Protein AF-A0AA92U5V9-F1 (afdb_monomer)

Organism: NCBI:txid165179

InterPro domains:
  IPR008929 Chondroitin AC/alginate lyase [G3DSA:1.50.10.100] (11-98)

pLDDT: mean 71.08, std 15.24, range [38.16, 90.5]

Radius of gyration: 14.24 Å; Cα contacts (8 Å, |Δi|>4): 72; chains: 1; bounding box: 29×34×34 Å

Structure (mmCIF, N/CA/C/O backbone):
data_AF-A0AA92U5V9-F1
#
_entry.id   AF-A0AA92U5V9-F1
#
loop_
_atom_site.group_PDB
_atom_site.id
_atom_site.type_symbol
_atom_site.label_atom_id
_atom_site.label_alt_id
_atom_site.label_comp_id
_atom_site.label_asym_id
_atom_site.label_entity_id
_atom_site.label_seq_id
_atom_site.pdbx_PDB_ins_code
_atom_site.Cartn_x
_atom_site.Cartn_y
_atom_site.Cartn_z
_atom_site.occupancy
_atom_site.B_iso_or_equiv
_atom_site.auth_seq_id
_atom_site.auth_comp_id
_atom_site.auth_asym_id
_atom_site.auth_atom_id
_atom_site.pdbx_PDB_model_num
ATOM 1 N N . PRO A 1 1 ? 13.684 -2.565 12.942 1.00 41.59 1 PRO A N 1
ATOM 2 C CA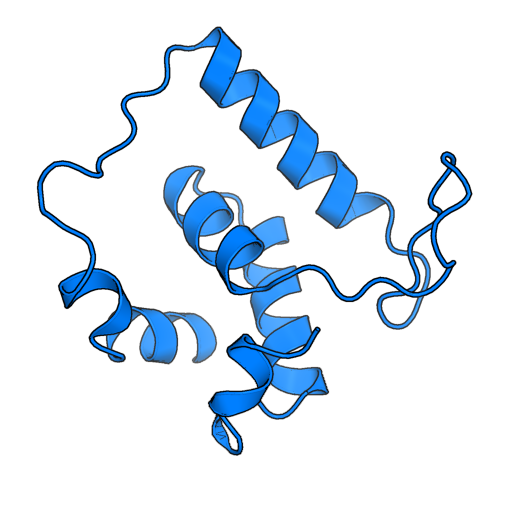 . PRO A 1 1 ? 12.648 -2.715 11.887 1.00 41.59 1 PRO A CA 1
ATOM 3 C C . PRO A 1 1 ? 11.250 -2.919 12.501 1.00 41.59 1 PRO A C 1
ATOM 5 O O . PRO A 1 1 ? 11.141 -3.656 13.479 1.00 41.59 1 PRO A O 1
ATOM 8 N N . PRO A 1 2 ? 10.191 -2.263 11.995 1.00 42.81 2 PRO A N 1
ATOM 9 C CA . PRO A 1 2 ? 8.864 -2.359 12.598 1.00 42.81 2 PRO A CA 1
ATOM 10 C C . PRO A 1 2 ? 8.276 -3.768 12.413 1.00 42.81 2 PRO A C 1
ATOM 12 O O . PRO A 1 2 ? 8.397 -4.374 11.349 1.00 42.81 2 PRO A O 1
ATOM 15 N N . PHE A 1 3 ? 7.615 -4.277 13.456 1.00 40.12 3 PHE A N 1
ATOM 16 C CA . PHE A 1 3 ? 7.045 -5.631 13.555 1.00 40.12 3 PHE 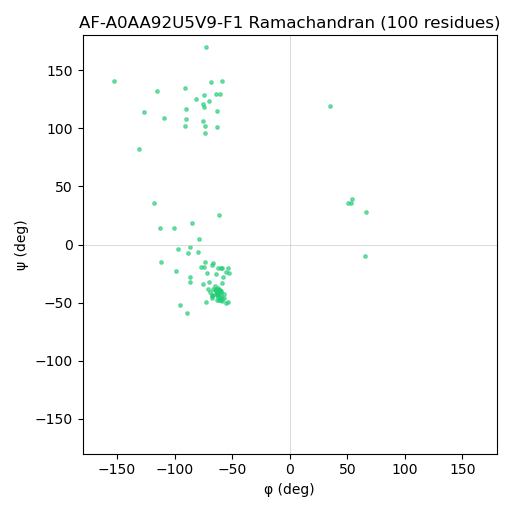A CA 1
ATOM 17 C C . PHE A 1 3 ? 6.097 -6.033 12.399 1.00 40.12 3 PHE A C 1
ATOM 19 O O . PHE A 1 3 ? 5.933 -7.221 12.132 1.00 40.12 3 PHE A O 1
ATOM 26 N N . CYS A 1 4 ? 5.544 -5.071 11.648 1.00 38.16 4 CYS A N 1
ATOM 27 C CA . CYS A 1 4 ? 4.751 -5.312 10.433 1.00 38.16 4 CYS A CA 1
ATOM 28 C C . CYS A 1 4 ? 5.531 -6.073 9.342 1.00 38.16 4 CYS A C 1
ATOM 30 O O . CYS A 1 4 ? 4.956 -6.895 8.631 1.00 38.16 4 CYS A O 1
ATOM 32 N N . VAL A 1 5 ? 6.849 -5.848 9.247 1.00 45.38 5 VAL A N 1
ATOM 33 C CA . VAL A 1 5 ? 7.727 -6.569 8.311 1.00 45.38 5 VAL A CA 1
ATOM 34 C C . VAL A 1 5 ? 7.793 -8.055 8.670 1.00 45.38 5 VAL A C 1
ATOM 36 O O . VAL A 1 5 ? 7.830 -8.898 7.782 1.00 45.38 5 VAL A O 1
ATOM 39 N N . TYR A 1 6 ? 7.762 -8.395 9.962 1.00 42.78 6 TYR A N 1
ATOM 40 C CA . TYR A 1 6 ? 7.874 -9.780 10.419 1.00 42.78 6 TYR A CA 1
ATOM 41 C C . TYR A 1 6 ? 6.591 -10.581 10.207 1.00 42.78 6 TYR A C 1
ATOM 43 O O . TYR A 1 6 ? 6.679 -11.758 9.878 1.00 42.78 6 TYR A O 1
ATOM 51 N N . PHE A 1 7 ? 5.409 -9.967 10.317 1.00 45.41 7 PHE A N 1
ATOM 52 C CA . PHE A 1 7 ? 4.154 -10.684 10.075 1.00 45.41 7 PHE A CA 1
ATOM 53 C C . PHE A 1 7 ? 3.966 -11.047 8.602 1.00 45.41 7 PHE A C 1
ATOM 55 O O . PHE A 1 7 ? 3.574 -12.166 8.313 1.00 45.41 7 PHE A O 1
ATOM 62 N N . LEU A 1 8 ? 4.300 -10.165 7.656 1.00 47.75 8 LEU A N 1
ATOM 63 C CA . LEU A 1 8 ? 4.168 -10.479 6.224 1.00 47.75 8 LEU A CA 1
ATOM 64 C C . LEU A 1 8 ? 5.294 -11.382 5.700 1.00 47.75 8 LEU A C 1
ATOM 66 O O . LEU A 1 8 ? 5.130 -12.034 4.674 1.00 47.75 8 LEU A O 1
ATOM 70 N N . ARG A 1 9 ? 6.422 -11.452 6.418 1.00 43.78 9 ARG A N 1
ATOM 71 C CA . ARG A 1 9 ? 7.515 -12.397 6.143 1.00 43.78 9 ARG A CA 1
ATOM 72 C C . ARG A 1 9 ? 7.319 -13.758 6.829 1.00 43.78 9 ARG A C 1
ATOM 74 O O . ARG A 1 9 ? 7.843 -14.745 6.330 1.00 43.78 9 ARG A O 1
ATOM 81 N N . GLY A 1 10 ? 6.616 -13.799 7.965 1.00 44.25 10 GLY A N 1
ATOM 82 C CA . GLY A 1 10 ? 6.354 -15.002 8.770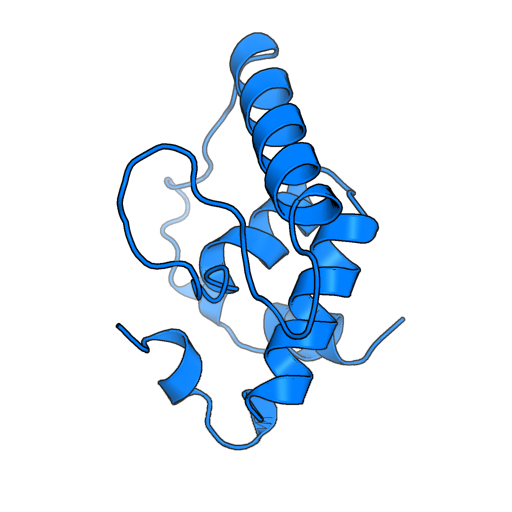 1.00 44.25 10 GLY A CA 1
ATOM 83 C C . GLY A 1 10 ? 4.983 -15.641 8.529 1.00 44.25 10 GLY A C 1
ATOM 84 O O . GLY A 1 10 ? 4.815 -16.836 8.749 1.00 44.25 10 GLY A O 1
ATOM 85 N N . SER A 1 11 ? 4.010 -14.879 8.029 1.00 46.47 11 SER A N 1
ATOM 86 C CA . SER A 1 11 ? 2.791 -15.435 7.450 1.00 46.47 11 SER A CA 1
ATOM 87 C C . SER A 1 11 ? 3.178 -16.008 6.098 1.00 46.47 11 SER A C 1
ATOM 89 O O . SER A 1 11 ? 3.601 -15.267 5.214 1.00 46.47 11 SER A O 1
ATOM 91 N N . ASN A 1 12 ? 3.011 -17.313 5.914 1.00 45.38 12 ASN A N 1
ATOM 92 C CA . ASN A 1 12 ? 3.236 -18.048 4.663 1.00 45.38 12 ASN A CA 1
ATOM 93 C C . ASN A 1 12 ? 2.333 -17.585 3.492 1.00 45.38 12 ASN A C 1
ATOM 95 O O . ASN A 1 12 ? 2.063 -18.339 2.566 1.00 45.38 12 ASN A O 1
ATOM 99 N N . PHE A 1 13 ? 1.849 -16.344 3.494 1.00 45.44 13 PHE A N 1
ATOM 100 C CA . PHE A 1 13 ? 0.970 -15.778 2.481 1.00 45.44 13 PHE A CA 1
ATOM 101 C C . PHE A 1 13 ? 1.634 -15.757 1.099 1.00 45.44 13 PHE A C 1
ATOM 103 O O . PHE A 1 13 ? 1.007 -16.110 0.106 1.00 45.44 13 PHE A O 1
ATOM 110 N N . MET A 1 14 ? 2.937 -15.451 1.033 1.00 45.09 14 MET A N 1
ATOM 111 C CA . MET A 1 14 ? 3.703 -15.566 -0.215 1.00 45.09 14 MET A CA 1
ATOM 112 C C . MET A 1 14 ? 4.013 -17.016 -0.620 1.00 45.09 14 MET A C 1
ATOM 114 O O . MET A 1 14 ? 4.379 -17.249 -1.767 1.00 45.09 14 MET A O 1
ATOM 118 N N . GLN A 1 15 ? 3.861 -18.000 0.275 1.00 50.12 15 GLN A N 1
ATOM 119 C CA . GLN A 1 15 ? 4.128 -19.411 -0.037 1.00 50.12 15 GLN A CA 1
ATOM 120 C C . GLN A 1 15 ? 3.059 -20.014 -0.962 1.00 50.12 15 GLN A C 1
ATOM 122 O O . GLN A 1 15 ? 3.343 -20.968 -1.683 1.00 50.12 15 GLN A O 1
ATOM 127 N N . PHE A 1 16 ? 1.848 -19.446 -0.968 1.00 50.72 16 PHE A N 1
ATOM 128 C CA . PHE A 1 16 ? 0.752 -19.861 -1.848 1.00 50.72 16 PHE A CA 1
ATOM 129 C C . PHE A 1 16 ? 0.753 -19.146 -3.204 1.00 50.72 16 PHE A C 1
ATOM 131 O O . PHE A 1 16 ? -0.023 -19.514 -4.086 1.00 50.72 16 PHE A O 1
ATOM 138 N N . ALA A 1 17 ? 1.615 -18.142 -3.400 1.00 49.69 17 ALA A N 1
ATOM 139 C CA . ALA A 1 17 ? 1.796 -17.547 -4.714 1.00 49.69 17 ALA A CA 1
ATOM 140 C C . ALA A 1 17 ? 2.514 -18.571 -5.616 1.00 49.69 17 ALA A C 1
ATOM 142 O O . ALA A 1 17 ? 3.598 -19.043 -5.257 1.00 49.69 17 ALA A O 1
ATOM 143 N N . PRO A 1 18 ? 1.945 -18.951 -6.775 1.00 51.72 18 PRO A N 1
ATOM 144 C CA . PRO A 1 18 ? 2.612 -19.892 -7.665 1.00 51.72 18 PRO A CA 1
ATOM 145 C C . PRO A 1 18 ? 3.975 -19.322 -8.075 1.00 51.72 18 PRO A C 1
ATOM 147 O O . PRO A 1 18 ? 4.088 -18.129 -8.355 1.00 51.72 18 PRO A O 1
ATOM 150 N N . LYS A 1 19 ? 5.015 -20.167 -8.152 1.00 53.34 19 LYS A N 1
ATOM 151 C CA . LYS A 1 19 ? 6.376 -19.751 -8.561 1.00 53.34 19 LYS A CA 1
ATOM 152 C C . LYS A 1 19 ? 6.400 -18.986 -9.897 1.00 53.34 19 LYS A C 1
ATOM 154 O O . LYS A 1 19 ? 7.315 -18.204 -10.121 1.00 53.34 19 LYS A O 1
ATOM 159 N N . GLN A 1 20 ? 5.402 -19.189 -10.763 1.00 49.56 20 GLN A N 1
ATOM 160 C CA . GLN A 1 20 ? 5.228 -18.464 -12.027 1.00 49.56 20 GLN A CA 1
ATOM 161 C C . GLN A 1 20 ? 4.602 -17.057 -11.911 1.00 49.56 20 GLN A C 1
ATOM 163 O O . GLN A 1 20 ? 4.577 -16.345 -12.908 1.00 49.56 20 GLN A O 1
ATOM 168 N N . ALA A 1 21 ? 4.126 -16.607 -10.744 1.00 53.19 21 ALA A N 1
ATOM 169 C CA . ALA A 1 21 ? 3.532 -15.271 -10.572 1.00 53.19 21 ALA A CA 1
ATOM 170 C C . ALA A 1 21 ? 4.564 -14.159 -10.295 1.00 53.19 21 ALA A C 1
ATOM 172 O O . ALA A 1 21 ? 4.212 -13.082 -9.809 1.00 53.19 21 ALA A O 1
ATOM 173 N N . VAL A 1 22 ? 5.845 -14.391 -10.598 1.00 55.91 22 VAL A N 1
ATOM 174 C CA . VAL A 1 22 ? 6.855 -13.329 -10.560 1.00 55.91 22 VAL A CA 1
ATOM 175 C C . VAL A 1 22 ? 6.624 -12.424 -11.768 1.00 55.91 22 VAL A C 1
ATOM 177 O O . VAL A 1 22 ? 7.058 -12.716 -12.878 1.00 55.91 22 VAL A O 1
ATOM 180 N N . LEU A 1 23 ? 5.903 -11.323 -11.557 1.00 60.78 23 LEU A N 1
ATOM 181 C CA . LEU A 1 23 ? 5.734 -10.271 -12.555 1.00 60.78 23 LEU A CA 1
ATOM 182 C C . LEU A 1 23 ? 7.099 -9.644 -12.874 1.00 60.78 23 LEU A C 1
ATOM 184 O O . LEU A 1 23 ? 7.608 -8.810 -12.125 1.00 60.78 23 LEU A O 1
ATOM 188 N N . THR A 1 24 ? 7.699 -10.024 -14.000 1.00 72.12 24 THR A N 1
ATOM 189 C CA . THR A 1 24 ? 8.826 -9.290 -14.585 1.00 72.12 24 THR A CA 1
ATOM 190 C C . THR A 1 24 ? 8.312 -8.019 -15.244 1.00 72.12 24 THR A C 1
ATOM 192 O O . THR A 1 24 ? 7.686 -8.064 -16.302 1.00 72.12 24 THR A O 1
ATOM 195 N N . LEU A 1 25 ? 8.573 -6.882 -14.601 1.00 79.62 25 LEU A N 1
ATOM 196 C CA . LEU A 1 25 ? 8.226 -5.559 -15.108 1.00 79.62 25 LEU A CA 1
ATOM 197 C C . LEU A 1 25 ? 9.383 -4.983 -15.928 1.00 79.62 25 LEU A C 1
ATOM 199 O O . LEU A 1 25 ? 10.533 -4.999 -15.482 1.00 79.62 25 LEU A O 1
ATOM 203 N N . ASN A 1 26 ? 9.073 -4.415 -17.092 1.00 88.69 26 ASN A N 1
ATOM 204 C CA . ASN A 1 26 ? 10.007 -3.552 -17.811 1.00 88.69 26 ASN A CA 1
ATOM 205 C C . ASN A 1 26 ? 10.158 -2.190 -17.100 1.00 88.69 26 ASN A C 1
ATOM 207 O O . ASN A 1 26 ? 9.398 -1.855 -16.189 1.00 88.69 26 ASN A O 1
ATOM 211 N N . GLU A 1 27 ? 11.130 -1.380 -17.519 1.00 89.94 27 GLU A N 1
ATOM 212 C CA . GLU A 1 27 ? 11.433 -0.104 -16.852 1.00 89.94 27 GLU A CA 1
ATOM 213 C C . GLU A 1 27 ? 10.255 0.885 -16.856 1.00 89.94 27 GLU A C 1
ATOM 215 O O . GLU A 1 27 ? 9.970 1.523 -15.841 1.00 89.94 27 GLU A O 1
ATOM 220 N N . ALA A 1 28 ? 9.494 0.957 -17.954 1.00 90.50 28 ALA A N 1
ATOM 221 C CA . ALA A 1 28 ? 8.306 1.808 -18.029 1.00 90.50 28 ALA A CA 1
ATOM 222 C C . ALA A 1 28 ? 7.219 1.356 -17.035 1.00 90.50 28 ALA A C 1
ATOM 224 O O . ALA A 1 28 ? 6.584 2.177 -16.370 1.00 90.50 28 ALA A O 1
ATOM 225 N N . GLN A 1 29 ? 7.029 0.044 -16.889 1.00 86.06 29 GLN A N 1
ATOM 226 C CA . GLN A 1 29 ? 6.096 -0.539 -15.931 1.00 86.06 29 GLN A CA 1
ATOM 227 C C . GLN A 1 29 ? 6.551 -0.307 -14.488 1.00 86.06 29 GLN A C 1
ATOM 229 O O . GLN A 1 29 ? 5.732 0.102 -13.667 1.00 86.06 29 GLN A O 1
ATOM 234 N N . LYS A 1 30 ? 7.843 -0.480 -14.175 1.00 85.75 30 LYS A N 1
ATOM 235 C CA . LYS A 1 30 ? 8.392 -0.153 -12.848 1.00 85.75 30 LYS A CA 1
ATOM 236 C C . LYS A 1 30 ? 8.140 1.308 -12.493 1.00 85.75 30 LYS A C 1
ATOM 238 O O . LYS A 1 30 ? 7.635 1.590 -11.410 1.00 85.75 30 LYS A O 1
ATOM 243 N N . LYS A 1 31 ? 8.403 2.227 -13.429 1.00 88.75 31 LYS A N 1
ATOM 244 C CA . LYS A 1 31 ? 8.162 3.659 -13.220 1.00 88.75 31 LYS A CA 1
ATOM 245 C C . LYS A 1 31 ? 6.687 3.968 -12.981 1.00 88.75 31 LYS A C 1
ATOM 247 O O . LYS A 1 31 ? 6.355 4.781 -12.122 1.00 88.75 31 LYS A O 1
ATOM 252 N N . LYS A 1 32 ? 5.791 3.291 -13.702 1.00 86.75 32 LYS A N 1
ATOM 253 C CA . LYS A 1 32 ? 4.347 3.416 -13.488 1.00 86.75 32 LYS A CA 1
ATOM 254 C C . LYS A 1 32 ? 3.948 2.978 -12.077 1.00 86.75 32 LYS A C 1
ATOM 256 O O . LYS A 1 32 ? 3.240 3.722 -11.405 1.00 86.75 32 LYS A O 1
ATOM 261 N N . VAL A 1 33 ? 4.425 1.820 -11.614 1.00 83.62 33 VAL A N 1
ATOM 262 C CA . VAL A 1 33 ? 4.151 1.324 -10.253 1.00 83.62 33 VAL A CA 1
ATOM 263 C C . VAL A 1 33 ? 4.730 2.270 -9.198 1.00 83.62 33 VAL A C 1
ATOM 265 O O . VAL A 1 33 ? 4.045 2.580 -8.228 1.00 83.62 33 VAL A O 1
ATOM 268 N N . GLU A 1 34 ? 5.939 2.796 -9.406 1.00 85.31 34 GLU A N 1
ATOM 269 C CA . GLU A 1 34 ? 6.540 3.795 -8.513 1.00 85.31 34 GLU A CA 1
ATOM 270 C C . GLU A 1 34 ? 5.662 5.050 -8.399 1.00 85.31 34 GLU A C 1
ATOM 272 O O . GLU A 1 34 ? 5.375 5.514 -7.295 1.00 85.31 34 GLU A O 1
ATOM 277 N N . ASN A 1 35 ? 5.183 5.578 -9.528 1.00 85.62 35 ASN A N 1
ATOM 278 C CA . ASN A 1 35 ? 4.316 6.754 -9.552 1.00 85.62 35 ASN A CA 1
ATOM 279 C C . ASN A 1 35 ? 2.963 6.488 -8.872 1.00 85.62 35 ASN A C 1
ATOM 281 O O . ASN A 1 35 ? 2.470 7.348 -8.144 1.00 85.62 35 ASN A O 1
ATOM 285 N N . MET A 1 36 ? 2.386 5.295 -9.056 1.00 82.81 36 MET A N 1
ATOM 286 C CA . MET A 1 36 ? 1.172 4.877 -8.343 1.00 82.81 36 MET A CA 1
ATOM 287 C C . MET A 1 36 ? 1.408 4.798 -6.830 1.00 82.81 36 MET A C 1
ATOM 289 O O . MET A 1 36 ? 0.593 5.290 -6.053 1.00 82.81 36 MET A O 1
ATOM 293 N N . GLY A 1 37 ? 2.541 4.231 -6.411 1.00 81.25 37 GLY A N 1
ATOM 294 C CA . GLY A 1 37 ? 2.948 4.180 -5.010 1.00 81.25 37 GLY A CA 1
ATOM 295 C C . GLY A 1 37 ? 3.077 5.572 -4.397 1.00 81.25 37 GLY A C 1
ATOM 296 O O . GLY A 1 37 ? 2.477 5.839 -3.357 1.00 81.25 37 GLY A O 1
ATOM 297 N N . ARG A 1 38 ? 3.779 6.483 -5.089 1.00 83.75 38 ARG A N 1
ATOM 298 C CA . ARG A 1 38 ? 3.916 7.892 -4.684 1.00 83.75 38 ARG A CA 1
ATOM 299 C C . ARG A 1 38 ? 2.553 8.550 -4.499 1.00 83.75 38 ARG A C 1
ATOM 301 O O . ARG A 1 38 ? 2.315 9.099 -3.431 1.00 83.75 38 ARG A O 1
ATOM 308 N N . PHE A 1 39 ? 1.658 8.428 -5.482 1.00 82.25 39 PHE A N 1
ATOM 309 C CA . PHE A 1 39 ? 0.302 8.979 -5.414 1.00 82.25 39 PHE A CA 1
ATOM 310 C C . PHE A 1 39 ? -0.450 8.513 -4.160 1.00 82.25 39 PHE A C 1
ATOM 312 O O . PHE A 1 39 ? -0.961 9.337 -3.407 1.00 82.25 39 PHE A O 1
ATOM 319 N N . ILE A 1 40 ? -0.462 7.205 -3.879 1.00 77.62 40 ILE A N 1
ATOM 320 C CA . ILE A 1 40 ? -1.152 6.664 -2.699 1.00 77.62 40 ILE A CA 1
ATOM 321 C C . ILE A 1 40 ? -0.530 7.206 -1.403 1.00 77.62 40 ILE A C 1
ATOM 323 O O . ILE A 1 40 ? -1.239 7.557 -0.465 1.00 77.62 40 ILE A O 1
ATOM 327 N N . THR A 1 41 ? 0.796 7.311 -1.338 1.00 77.69 41 THR A N 1
ATOM 328 C CA . THR A 1 41 ? 1.480 7.779 -0.123 1.00 77.69 41 THR A CA 1
ATOM 329 C C . THR A 1 41 ? 1.379 9.280 0.129 1.00 77.69 41 THR A C 1
ATOM 331 O O . THR A 1 41 ? 1.604 9.696 1.257 1.00 77.69 41 THR A O 1
ATOM 334 N N . THR A 1 42 ? 1.062 10.101 -0.876 1.00 78.69 42 THR A N 1
ATOM 335 C CA . THR A 1 42 ? 1.059 11.569 -0.734 1.00 78.69 42 THR A CA 1
ATOM 336 C C . THR A 1 42 ? -0.325 12.203 -0.798 1.00 78.69 42 THR A C 1
ATOM 338 O O . THR A 1 42 ? -0.463 13.364 -0.426 1.00 78.69 42 THR A O 1
ATOM 341 N N . MET A 1 43 ? -1.346 11.478 -1.264 1.00 74.50 43 MET A N 1
ATOM 342 C CA . MET A 1 43 ? -2.698 12.023 -1.456 1.00 74.50 43 MET A CA 1
ATOM 343 C C . MET A 1 43 ? -3.672 11.747 -0.309 1.00 74.50 43 MET A C 1
ATOM 345 O O . MET A 1 43 ? -4.803 12.236 -0.349 1.00 74.50 43 MET A O 1
ATOM 349 N N . TYR A 1 44 ? -3.275 10.987 0.714 1.00 73.38 44 TYR A N 1
ATOM 350 C CA . TYR A 1 44 ? -4.115 10.840 1.900 1.00 73.38 44 TYR A CA 1
ATOM 351 C C . TYR A 1 44 ? -4.056 12.130 2.733 1.00 73.38 44 TYR A C 1
ATOM 353 O O . TYR A 1 44 ? -2.976 12.634 3.030 1.00 73.38 44 TYR A O 1
ATOM 361 N N . ILE A 1 45 ? -5.215 12.686 3.097 1.00 68.94 45 ILE A N 1
ATOM 362 C CA . ILE A 1 45 ? -5.288 13.952 3.849 1.00 68.94 45 ILE A CA 1
ATOM 363 C C . ILE A 1 45 ? -5.259 13.676 5.351 1.00 68.94 45 ILE A C 1
ATOM 365 O O . ILE A 1 45 ? -4.397 14.171 6.071 1.00 68.94 45 ILE A O 1
ATOM 369 N N . ASN A 1 46 ? -6.226 12.894 5.836 1.00 71.75 46 ASN A N 1
ATOM 370 C CA . ASN A 1 46 ? -6.345 12.555 7.248 1.00 71.75 46 ASN A CA 1
ATOM 371 C C . ASN A 1 46 ? -7.036 11.205 7.416 1.00 71.75 46 ASN A C 1
ATOM 373 O O . ASN A 1 46 ? -7.982 10.898 6.694 1.00 71.75 46 ASN A O 1
ATOM 377 N N . ASP A 1 47 ? -6.564 10.415 8.371 1.00 72.44 47 ASP A N 1
ATOM 378 C CA . ASP A 1 47 ? -7.185 9.162 8.795 1.00 72.44 47 ASP A CA 1
ATOM 379 C C . ASP A 1 47 ? -7.535 8.181 7.648 1.00 72.44 47 ASP A C 1
ATOM 381 O O . ASP A 1 47 ? -8.526 7.459 7.715 1.00 72.44 47 ASP A O 1
ATOM 385 N N . LEU A 1 48 ? -6.703 8.128 6.596 1.00 73.19 48 LEU A N 1
ATOM 386 C CA . LEU A 1 48 ? -6.931 7.341 5.366 1.00 73.19 48 LEU A CA 1
ATOM 387 C C . LEU A 1 48 ? -8.124 7.820 4.514 1.00 73.19 48 LEU A C 1
ATOM 389 O O . LEU A 1 48 ? -8.732 7.045 3.782 1.00 73.19 48 LEU A O 1
ATOM 393 N N . THR A 1 49 ? -8.446 9.108 4.590 1.00 69.56 49 THR A N 1
ATOM 394 C CA . THR A 1 49 ? -9.327 9.801 3.642 1.00 69.56 49 THR A CA 1
ATOM 395 C C . THR A 1 49 ? -8.507 10.176 2.412 1.00 69.56 49 THR A C 1
ATOM 397 O O . THR A 1 49 ? -7.471 10.837 2.540 1.00 69.56 49 THR A O 1
ATOM 400 N N . PHE A 1 50 ? -8.964 9.763 1.232 1.00 69.75 50 PHE A N 1
ATOM 401 C CA . PHE A 1 50 ? -8.285 10.010 -0.038 1.00 69.75 50 PHE A CA 1
ATOM 402 C C . PHE A 1 50 ? -9.163 10.901 -0.898 1.00 69.75 50 PHE A C 1
ATOM 404 O O . PHE A 1 50 ? -10.346 10.623 -1.092 1.00 69.75 50 PHE A O 1
ATOM 411 N N . VAL A 1 51 ? -8.575 11.953 -1.463 1.00 60.19 51 VAL A N 1
ATOM 412 C CA . VAL A 1 51 ? -9.261 12.718 -2.504 1.00 60.19 51 VAL A CA 1
ATOM 413 C C . VAL A 1 51 ? -9.244 11.877 -3.768 1.00 60.19 51 VAL A C 1
ATOM 415 O O . VAL A 1 51 ? -8.224 11.770 -4.448 1.00 60.19 51 VAL A O 1
ATOM 418 N N . ASN A 1 52 ? -10.371 11.242 -4.066 1.00 61.59 52 ASN A N 1
ATOM 419 C CA . ASN A 1 52 ? -10.573 10.622 -5.357 1.0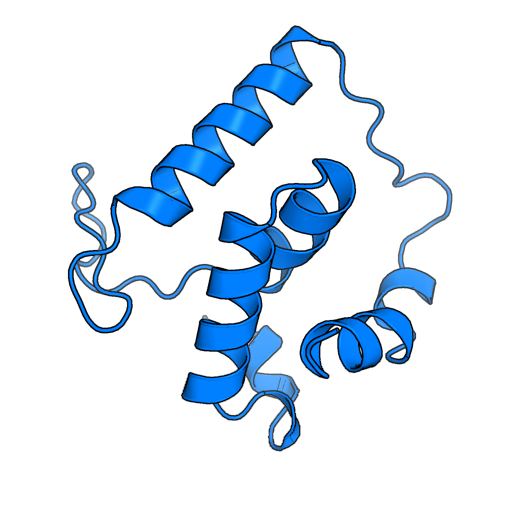0 61.59 52 ASN A CA 1
ATOM 420 C C . ASN A 1 52 ? -11.207 11.643 -6.311 1.00 61.59 52 ASN A C 1
ATOM 422 O O . ASN A 1 52 ? -12.335 12.074 -6.095 1.00 61.59 52 ASN A O 1
ATOM 426 N N . PHE A 1 53 ? -10.500 12.007 -7.381 1.00 60.47 53 PHE A N 1
ATOM 427 C CA . PHE A 1 53 ? -11.008 12.914 -8.419 1.00 60.47 53 PHE A CA 1
ATOM 428 C C . PHE A 1 53 ? -11.959 12.226 -9.424 1.00 60.47 53 PHE A C 1
ATOM 430 O O . PHE A 1 53 ? -12.355 12.848 -10.403 1.00 60.47 53 PHE A O 1
ATOM 437 N N . SER A 1 54 ? -12.304 10.948 -9.209 1.00 61.75 54 SER A N 1
ATOM 438 C CA . SER A 1 54 ? -13.118 10.118 -10.117 1.00 61.75 54 SER A CA 1
ATOM 439 C C . SER A 1 54 ? -14.450 9.624 -9.516 1.00 61.75 54 SER A C 1
ATOM 441 O O . SER A 1 54 ? -14.875 8.511 -9.793 1.00 61.75 54 SER A O 1
ATOM 443 N N . ASP A 1 55 ? -15.120 10.431 -8.685 1.00 53.09 55 ASP A N 1
ATOM 444 C CA . ASP A 1 55 ? -16.455 10.176 -8.086 1.00 53.09 55 ASP A CA 1
ATOM 445 C C . ASP A 1 55 ? -16.605 8.999 -7.092 1.00 53.09 55 ASP A C 1
ATOM 447 O O . ASP A 1 55 ? -17.621 8.906 -6.402 1.00 53.09 55 ASP A O 1
ATOM 451 N N . ALA A 1 56 ? -15.621 8.110 -6.921 1.00 58.91 56 ALA A N 1
ATOM 452 C CA . ALA A 1 56 ? -15.755 6.986 -5.986 1.00 58.91 56 ALA A CA 1
ATOM 453 C C . ALA A 1 56 ? -15.253 7.336 -4.571 1.00 58.91 56 ALA A C 1
ATOM 455 O O . ALA A 1 56 ? -14.047 7.447 -4.370 1.00 58.91 56 ALA A O 1
ATOM 456 N N . GLN A 1 57 ? -16.197 7.485 -3.630 1.00 59.38 57 GLN A N 1
ATOM 457 C CA . GLN A 1 57 ? -16.083 7.551 -2.157 1.00 59.38 57 GLN A CA 1
ATOM 458 C C . GLN A 1 57 ? -14.829 8.236 -1.562 1.00 59.38 57 GLN A C 1
ATOM 460 O O . GLN A 1 57 ? -13.702 7.765 -1.682 1.00 59.38 57 GLN A O 1
ATOM 465 N N . ALA A 1 58 ? -15.044 9.311 -0.794 1.00 58.66 58 ALA A N 1
ATOM 466 C CA . ALA A 1 58 ? -13.982 10.098 -0.149 1.00 58.66 58 ALA A CA 1
ATOM 467 C C . ALA A 1 58 ? -13.133 9.321 0.888 1.00 58.66 58 ALA A C 1
ATOM 469 O O . ALA A 1 58 ? -12.012 9.719 1.204 1.00 58.66 58 ALA A O 1
ATOM 470 N N . GLN A 1 59 ? -13.640 8.206 1.422 1.00 62.44 59 GLN A N 1
ATOM 471 C CA . GLN A 1 59 ? -12.883 7.300 2.288 1.00 62.44 59 GLN A CA 1
ATOM 472 C C . GLN A 1 59 ? -12.601 5.999 1.544 1.00 62.44 59 GLN A C 1
ATOM 474 O O . GLN A 1 59 ? -13.497 5.188 1.352 1.00 62.44 59 GLN A O 1
ATOM 479 N N . ASN A 1 60 ? -11.340 5.790 1.169 1.00 68.94 60 ASN A N 1
ATOM 480 C CA . ASN A 1 60 ? -10.863 4.527 0.622 1.00 68.94 60 ASN A CA 1
ATOM 481 C C . ASN A 1 60 ? -9.655 4.076 1.432 1.00 68.94 60 ASN A C 1
ATOM 483 O O . ASN A 1 60 ? -8.608 4.712 1.408 1.00 68.94 60 ASN A O 1
ATOM 487 N N . VAL A 1 61 ? -9.780 2.964 2.149 1.00 71.19 61 VAL A N 1
ATOM 488 C CA . VAL A 1 61 ? -8.629 2.36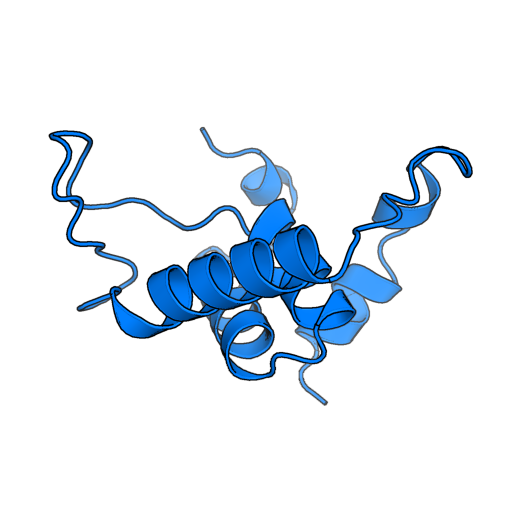0 2.823 1.00 71.19 61 VAL A CA 1
ATOM 489 C C . VAL A 1 61 ? -7.777 1.669 1.756 1.00 71.19 61 VAL A C 1
ATOM 491 O O . VAL A 1 61 ? -8.283 0.779 1.070 1.00 71.19 61 VAL A O 1
ATOM 494 N N . PRO A 1 62 ? -6.496 2.035 1.578 1.00 72.62 62 PRO A N 1
ATOM 495 C CA . PRO A 1 62 ? -5.650 1.386 0.592 1.00 72.62 62 PRO A CA 1
ATOM 496 C C . PRO A 1 62 ? -5.467 -0.080 0.981 1.00 72.62 62 PRO A C 1
ATOM 498 O O . PRO A 1 62 ? -5.104 -0.400 2.115 1.00 72.62 62 PRO A O 1
ATOM 501 N N . ASN A 1 63 ? -5.711 -0.976 0.025 1.00 76.06 63 ASN A N 1
ATOM 502 C CA . ASN A 1 63 ? -5.583 -2.408 0.253 1.00 76.06 63 ASN A CA 1
ATOM 503 C C . ASN A 1 63 ? -4.122 -2.752 0.583 1.00 76.06 63 ASN A C 1
ATOM 505 O O . ASN A 1 63 ? -3.221 -2.611 -0.252 1.00 76.06 63 ASN A O 1
ATOM 509 N N . ILE A 1 64 ? -3.880 -3.220 1.808 1.00 76.31 64 ILE A N 1
ATOM 510 C CA . ILE A 1 64 ? -2.531 -3.528 2.291 1.00 76.31 64 ILE A CA 1
ATOM 511 C C . ILE A 1 64 ? -1.864 -4.672 1.512 1.00 76.31 64 ILE A C 1
ATOM 513 O O . ILE A 1 64 ? -0.637 -4.687 1.395 1.00 76.31 64 ILE A O 1
ATOM 517 N N . ASN A 1 65 ? -2.655 -5.571 0.910 1.00 74.88 65 ASN A N 1
ATOM 518 C CA . ASN A 1 65 ? -2.155 -6.643 0.042 1.00 74.88 65 ASN A CA 1
ATOM 519 C C . ASN A 1 65 ? -1.538 -6.105 -1.253 1.00 74.88 65 ASN A C 1
ATOM 521 O O . ASN A 1 65 ? -0.818 -6.823 -1.937 1.00 74.88 65 ASN A O 1
ATOM 525 N N . ILE A 1 66 ? -1.804 -4.843 -1.589 1.00 77.12 66 ILE A N 1
ATOM 526 C CA . ILE A 1 66 ? -1.139 -4.128 -2.675 1.00 77.12 66 ILE A CA 1
ATOM 527 C C . ILE A 1 66 ? 0.015 -3.314 -2.082 1.00 77.12 66 ILE A C 1
ATOM 529 O O . ILE A 1 66 ? 1.162 -3.435 -2.507 1.00 77.12 66 ILE A O 1
ATOM 533 N N . LEU A 1 67 ? -0.257 -2.51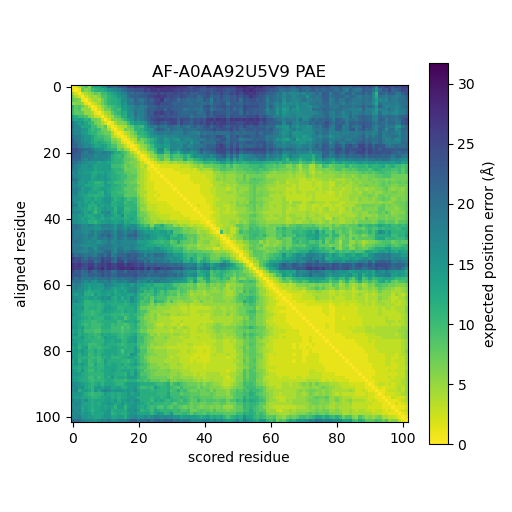0 -1.055 1.00 79.94 67 LEU A N 1
ATOM 534 C CA . LEU A 1 67 ? 0.689 -1.496 -0.601 1.00 79.94 67 LEU A CA 1
ATOM 535 C C . LEU A 1 67 ? 2.021 -2.072 -0.089 1.00 79.94 67 LEU A C 1
ATOM 537 O O . LEU A 1 67 ? 3.086 -1.578 -0.465 1.00 79.9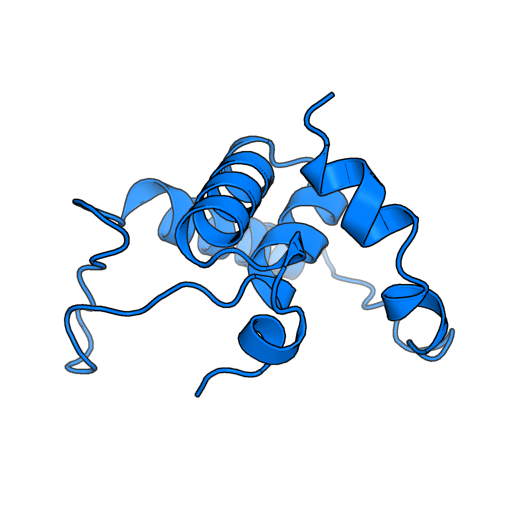4 67 LEU A O 1
ATOM 541 N N . PHE A 1 68 ? 1.982 -3.124 0.735 1.00 83.31 68 PHE A N 1
ATOM 542 C CA . PHE A 1 68 ? 3.208 -3.678 1.310 1.00 83.31 68 PHE A CA 1
ATOM 543 C C . PHE A 1 68 ? 4.057 -4.453 0.291 1.00 83.31 68 PHE A C 1
ATOM 545 O O . PHE A 1 68 ? 5.250 -4.157 0.207 1.00 83.31 68 PHE A O 1
ATOM 552 N N . PRO A 1 69 ? 3.513 -5.395 -0.513 1.00 80.69 69 PRO A N 1
ATOM 553 C CA . PRO A 1 69 ? 4.332 -6.132 -1.476 1.00 80.69 69 PRO A CA 1
ATOM 554 C C . PRO A 1 69 ? 5.013 -5.227 -2.506 1.00 80.69 69 PRO A C 1
ATOM 556 O O . PRO A 1 69 ? 6.197 -5.410 -2.785 1.00 80.69 69 PRO A O 1
ATOM 559 N N . TYR A 1 70 ? 4.313 -4.208 -3.018 1.00 82.25 70 TYR A N 1
ATOM 560 C CA . TYR A 1 70 ? 4.914 -3.248 -3.948 1.00 82.25 70 TYR A CA 1
ATOM 561 C C . TYR A 1 70 ? 5.926 -2.324 -3.263 1.00 82.25 70 TYR A C 1
ATOM 563 O O . TYR A 1 70 ? 6.981 -2.059 -3.838 1.00 82.25 70 TYR A O 1
ATOM 571 N N . GLY A 1 71 ? 5.660 -1.888 -2.026 1.00 85.12 71 GLY A N 1
ATOM 572 C CA . GLY A 1 71 ? 6.627 -1.126 -1.235 1.00 85.12 71 GLY A CA 1
ATOM 573 C C . GLY A 1 71 ? 7.923 -1.904 -0.994 1.00 85.12 71 GLY A C 1
ATOM 574 O O . GLY A 1 71 ? 9.008 -1.369 -1.202 1.00 85.12 71 GLY A O 1
ATOM 575 N N . ALA A 1 72 ? 7.818 -3.189 -0.647 1.00 84.94 72 ALA A N 1
ATOM 576 C CA . ALA A 1 72 ? 8.969 -4.068 -0.460 1.00 84.94 72 ALA A CA 1
ATOM 577 C C . ALA A 1 72 ? 9.731 -4.323 -1.773 1.00 84.94 72 ALA A C 1
ATOM 579 O O . ALA A 1 72 ? 10.958 -4.248 -1.787 1.00 84.94 72 ALA A O 1
ATOM 580 N N . TYR A 1 73 ? 9.018 -4.577 -2.878 1.00 82.31 73 TYR A N 1
ATOM 581 C CA . TYR A 1 73 ? 9.622 -4.789 -4.200 1.00 82.31 73 TYR A CA 1
ATOM 582 C C . TYR A 1 73 ? 10.405 -3.563 -4.691 1.00 82.31 73 TYR A C 1
ATOM 584 O O . TYR A 1 73 ? 11.503 -3.703 -5.221 1.00 82.31 73 TYR A O 1
ATOM 592 N N . LEU A 1 74 ? 9.854 -2.363 -4.493 1.00 82.06 74 LEU A N 1
ATOM 593 C CA . LEU A 1 74 ? 10.466 -1.103 -4.921 1.00 82.06 74 LEU A CA 1
ATOM 594 C C . LEU A 1 74 ? 11.444 -0.505 -3.899 1.00 82.06 74 LEU A C 1
ATOM 596 O O . LEU A 1 74 ? 12.004 0.553 -4.169 1.0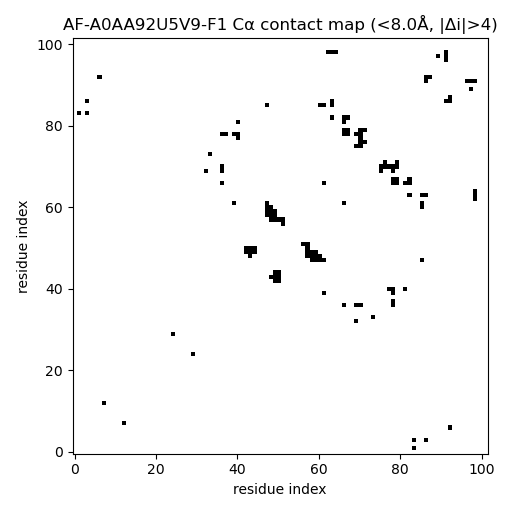0 82.06 74 LEU A O 1
ATOM 600 N N . GLN A 1 75 ? 11.616 -1.129 -2.728 1.00 84.12 75 GLN A N 1
ATOM 601 C CA . GLN A 1 75 ? 12.337 -0.548 -1.586 1.00 84.12 75 GLN A CA 1
ATOM 602 C C . GLN A 1 75 ? 11.807 0.846 -1.186 1.00 84.12 75 GLN A C 1
ATOM 604 O O . GLN A 1 75 ? 12.556 1.730 -0.780 1.00 84.12 75 GLN A O 1
ATOM 609 N N . ASN A 1 76 ? 10.493 1.054 -1.301 1.00 83.88 76 ASN A N 1
ATOM 610 C CA . ASN A 1 76 ? 9.832 2.316 -0.984 1.00 83.88 76 ASN A CA 1
ATOM 611 C C . ASN A 1 76 ? 9.386 2.327 0.487 1.00 83.88 76 ASN A C 1
ATOM 613 O O . ASN A 1 76 ? 8.374 1.723 0.858 1.00 83.88 76 ASN A O 1
ATOM 617 N N . GLU A 1 77 ? 10.152 3.018 1.333 1.00 86.81 77 GLU A N 1
ATOM 618 C CA . GLU A 1 77 ? 9.888 3.098 2.772 1.00 86.81 77 GLU A CA 1
ATOM 619 C C . GLU A 1 77 ? 8.550 3.757 3.097 1.00 86.81 77 GLU A C 1
ATOM 621 O O . GLU A 1 77 ? 7.854 3.292 3.999 1.00 86.81 77 GLU A O 1
ATOM 626 N N . GLN A 1 78 ? 8.149 4.786 2.350 1.00 84.94 78 GLN A N 1
ATOM 627 C CA . GLN A 1 78 ? 6.893 5.496 2.583 1.00 84.94 78 GLN A CA 1
ATOM 628 C C . GLN A 1 78 ? 5.687 4.568 2.384 1.00 84.94 78 GLN A C 1
ATOM 630 O O . GLN A 1 78 ? 4.770 4.550 3.206 1.00 84.94 78 GLN A O 1
ATOM 635 N N . MET A 1 79 ? 5.708 3.731 1.341 1.00 85.38 79 MET A N 1
ATOM 636 C CA . MET A 1 79 ? 4.669 2.721 1.107 1.00 85.38 79 MET A CA 1
ATOM 637 C C . MET A 1 79 ? 4.624 1.685 2.232 1.00 85.38 79 MET A C 1
ATOM 639 O O . MET A 1 79 ? 3.545 1.324 2.702 1.00 85.38 79 MET A O 1
ATOM 643 N N . MET A 1 80 ? 5.790 1.227 2.696 1.00 86.19 80 MET A N 1
ATOM 644 C CA . MET A 1 80 ? 5.870 0.268 3.801 1.00 86.19 80 MET A CA 1
ATOM 645 C C . MET A 1 80 ? 5.392 0.871 5.133 1.00 86.19 80 MET A C 1
ATOM 647 O O . MET A 1 80 ? 4.720 0.190 5.908 1.00 86.19 80 MET A O 1
ATOM 651 N N . GLN A 1 81 ? 5.693 2.143 5.402 1.00 86.19 81 GLN A N 1
ATOM 652 C CA . GLN A 1 81 ? 5.238 2.857 6.599 1.00 86.19 81 GLN A CA 1
ATOM 653 C C . GLN A 1 81 ? 3.723 3.075 6.588 1.00 86.19 81 GLN A C 1
ATOM 655 O O . GLN A 1 81 ? 3.063 2.800 7.593 1.00 86.19 81 GLN A O 1
ATOM 660 N N . LEU A 1 82 ? 3.154 3.489 5.451 1.00 85.38 82 LEU A N 1
ATOM 661 C CA . LEU A 1 82 ? 1.706 3.623 5.298 1.00 85.38 82 LEU A CA 1
ATOM 662 C C . LEU A 1 82 ? 1.005 2.264 5.462 1.00 85.38 82 LEU A C 1
ATOM 664 O O . LEU A 1 82 ? -0.012 2.185 6.148 1.00 85.38 82 LEU A O 1
ATOM 668 N N . ALA A 1 83 ? 1.583 1.177 4.940 1.00 85.50 83 ALA A N 1
ATOM 669 C CA . ALA A 1 83 ? 1.054 -0.174 5.140 1.00 85.50 83 ALA A CA 1
ATOM 670 C C . ALA A 1 83 ? 1.029 -0.558 6.628 1.00 85.50 83 ALA A C 1
ATOM 672 O O . ALA A 1 83 ? 0.021 -1.054 7.127 1.00 85.50 83 ALA A O 1
ATOM 673 N N . ALA A 1 84 ? 2.111 -0.273 7.359 1.00 86.31 84 ALA A N 1
ATOM 674 C CA . ALA A 1 84 ? 2.183 -0.529 8.795 1.00 86.31 84 ALA A CA 1
ATOM 675 C C . ALA A 1 84 ? 1.170 0.310 9.597 1.00 86.31 84 ALA A C 1
ATOM 677 O O . ALA A 1 84 ? 0.569 -0.195 10.548 1.00 86.31 84 ALA A O 1
ATOM 678 N N . TYR A 1 85 ? 0.954 1.569 9.209 1.00 86.31 85 TYR A N 1
ATOM 679 C CA . TYR A 1 85 ? -0.055 2.433 9.820 1.00 86.31 85 TYR A CA 1
ATOM 680 C C . TYR A 1 85 ? -1.476 1.882 9.618 1.00 86.31 85 TYR A C 1
ATOM 682 O O . TYR A 1 85 ? -2.216 1.743 10.593 1.00 86.31 85 TYR A O 1
ATOM 690 N N . VAL A 1 86 ? -1.827 1.479 8.390 1.00 83.19 86 VAL A N 1
ATOM 691 C CA . VAL A 1 86 ? -3.126 0.859 8.061 1.00 83.19 86 VAL A CA 1
ATOM 692 C C . VAL A 1 86 ? -3.326 -0.439 8.855 1.00 83.19 86 VAL A C 1
ATOM 694 O O . VAL A 1 86 ? -4.358 -0.603 9.506 1.00 83.19 86 VAL A O 1
ATOM 697 N N . ALA A 1 87 ? -2.320 -1.325 8.883 1.00 84.31 87 ALA A N 1
ATOM 698 C CA . ALA A 1 87 ? -2.372 -2.583 9.636 1.00 84.31 87 ALA A CA 1
ATOM 699 C C . ALA A 1 87 ? -2.639 -2.361 11.130 1.00 84.31 87 ALA A C 1
ATOM 701 O O . ALA A 1 87 ? -3.426 -3.086 11.741 1.00 84.31 87 ALA A O 1
ATOM 702 N N . LYS A 1 88 ? -1.984 -1.350 11.720 1.00 86.25 88 LYS A N 1
ATOM 703 C CA . LYS A 1 88 ? -2.165 -0.986 13.127 1.00 86.25 88 LYS A CA 1
ATOM 704 C C . LYS A 1 88 ? -3.562 -0.426 13.382 1.00 86.25 88 LYS A C 1
ATOM 706 O O . LYS A 1 88 ? -4.194 -0.828 14.353 1.00 86.25 88 LYS A O 1
ATOM 711 N N . LYS A 1 89 ? -4.040 0.482 12.525 1.00 85.44 89 LYS A N 1
ATOM 712 C CA . LYS A 1 89 ? -5.344 1.143 12.681 1.00 85.44 89 LYS A CA 1
ATOM 713 C C . LYS A 1 89 ? -6.506 0.146 12.691 1.00 85.44 89 LYS A C 1
ATOM 715 O O . LYS A 1 89 ? -7.427 0.296 13.484 1.00 85.44 89 LYS A O 1
ATOM 720 N N . TYR A 1 90 ? -6.438 -0.875 11.845 1.00 83.50 90 TYR A N 1
ATOM 721 C CA . TYR A 1 90 ? -7.490 -1.884 11.705 1.00 83.50 90 TYR A CA 1
ATOM 722 C C . TYR A 1 90 ? -7.187 -3.198 12.434 1.00 83.50 90 TYR A C 1
ATOM 724 O O . TYR A 1 90 ? -7.848 -4.197 12.179 1.00 83.50 90 TYR A O 1
ATOM 732 N N . LEU A 1 91 ? -6.200 -3.214 13.339 1.00 83.69 91 LEU A N 1
ATOM 733 C CA . LEU A 1 91 ? -5.911 -4.366 14.201 1.00 83.69 91 LEU A CA 1
ATOM 734 C C . LEU A 1 91 ? -5.706 -5.682 13.424 1.00 83.69 91 LEU A C 1
ATOM 736 O O . LEU A 1 91 ? -6.120 -6.753 13.861 1.00 83.69 91 LEU A O 1
ATOM 740 N N . TYR A 1 92 ? -5.036 -5.619 12.270 1.00 81.81 92 TYR A N 1
ATOM 741 C CA . TYR A 1 92 ? -4.868 -6.766 11.363 1.00 81.81 92 TYR A CA 1
ATOM 742 C C . TYR A 1 92 ? -4.176 -7.967 12.025 1.00 81.81 92 TYR A C 1
ATOM 744 O O . TYR A 1 92 ? -4.411 -9.110 11.648 1.00 81.81 92 TYR A O 1
ATOM 752 N N . MET A 1 93 ? -3.325 -7.715 13.024 1.00 77.62 93 MET A N 1
ATOM 753 C CA . MET A 1 93 ? -2.657 -8.777 13.785 1.00 77.62 93 MET A CA 1
ATOM 754 C C . MET A 1 93 ? -3.629 -9.543 14.684 1.00 77.62 93 MET A C 1
ATOM 756 O O . MET A 1 93 ? -3.429 -10.726 14.934 1.00 77.62 93 MET A O 1
ATOM 760 N N . GLN A 1 94 ? -4.657 -8.863 15.196 1.00 85.06 94 GLN A N 1
ATOM 761 C CA . GLN A 1 94 ? -5.697 -9.468 16.021 1.00 85.06 94 GLN A CA 1
ATOM 762 C C . GLN A 1 94 ? -6.821 -10.055 15.165 1.00 85.06 94 GLN A C 1
ATOM 764 O O . GLN A 1 94 ? -7.405 -11.065 15.546 1.00 85.06 94 GLN A O 1
ATOM 769 N N . ASN A 1 95 ? -7.104 -9.445 14.011 1.00 83.38 95 ASN A N 1
ATOM 770 C CA . ASN A 1 95 ? -8.125 -9.904 13.083 1.00 83.38 95 ASN A CA 1
ATOM 771 C C . ASN A 1 95 ? -7.596 -9.994 11.638 1.00 83.38 95 ASN A C 1
ATOM 773 O O . ASN A 1 95 ? -7.832 -9.091 10.830 1.00 83.38 95 ASN A O 1
ATOM 777 N N . PRO A 1 96 ? -6.907 -11.092 11.272 1.00 78.00 96 PRO A N 1
ATOM 778 C CA . PRO A 1 96 ? -6.335 -11.247 9.935 1.00 78.00 96 PRO A CA 1
ATOM 779 C C . PRO A 1 96 ? -7.365 -11.206 8.798 1.00 78.00 96 PRO A C 1
ATOM 781 O O . PRO A 1 96 ? -6.993 -10.935 7.659 1.00 78.00 96 PRO A O 1
ATOM 784 N N . SER A 1 97 ? -8.659 -11.439 9.067 1.00 81.00 97 SER A N 1
ATOM 785 C CA . SER A 1 97 ? -9.696 -11.366 8.029 1.00 81.00 97 SER A CA 1
ATOM 786 C C . SER A 1 97 ? -9.923 -9.950 7.495 1.00 81.00 97 SER A C 1
ATOM 788 O O . SER A 1 97 ? -10.467 -9.806 6.403 1.00 81.00 97 SER A O 1
ATOM 790 N N . GLU A 1 98 ? -9.474 -8.911 8.208 1.00 79.81 98 GLU A N 1
ATOM 791 C CA . GLU A 1 98 ? -9.513 -7.525 7.720 1.00 79.81 98 GLU A CA 1
ATOM 792 C C . GLU A 1 98 ? -8.727 -7.343 6.407 1.00 79.81 98 GLU A C 1
ATOM 794 O O . GLU A 1 98 ? -9.038 -6.432 5.643 1.00 79.81 98 GLU A O 1
ATOM 799 N N . LEU A 1 99 ? -7.801 -8.259 6.072 1.00 71.31 99 LEU A N 1
ATOM 800 C CA . LEU A 1 99 ? -7.134 -8.331 4.761 1.00 71.31 99 LEU A CA 1
ATOM 801 C C . LEU A 1 99 ? -8.102 -8.438 3.575 1.00 71.31 99 LEU A C 1
ATOM 803 O O . LEU A 1 99 ? -7.719 -8.087 2.460 1.00 71.31 99 LEU A O 1
ATOM 807 N N . TYR A 1 100 ? -9.322 -8.926 3.793 1.00 74.06 100 TYR A N 1
ATOM 808 C CA . TYR A 1 100 ? -10.313 -9.183 2.746 1.00 74.06 100 TYR A CA 1
ATOM 809 C C . TYR A 1 100 ? -11.529 -8.259 2.828 1.00 74.06 100 TYR A C 1
ATOM 811 O O . TYR A 1 100 ? -12.560 -8.540 2.211 1.00 74.06 100 TYR A O 1
ATOM 819 N N . ARG A 1 101 ? -11.439 -7.176 3.607 1.00 68.69 101 ARG A N 1
ATOM 820 C CA . ARG A 1 101 ? -12.518 -6.195 3.718 1.00 68.69 101 ARG A CA 1
ATOM 821 C C . ARG A 1 101 ? -12.806 -5.583 2.338 1.00 68.69 101 ARG A C 1
ATOM 823 O O . ARG A 1 101 ? -11.873 -5.194 1.636 1.00 68.69 101 ARG A O 1
ATOM 830 N N . LYS A 1 102 ? -14.088 -5.573 1.955 1.00 57.66 102 LYS A N 1
ATOM 831 C CA . LYS A 1 102 ? -14.586 -4.976 0.706 1.00 57.66 102 LYS A CA 1
ATOM 832 C C . LYS A 1 102 ? -14.652 -3.461 0.802 1.00 57.66 102 LYS A C 1
ATOM 834 O O . LYS A 1 102 ? -15.018 -2.978 1.898 1.00 57.66 102 LYS A O 1
#

Secondary structure (DSSP, 8-state):
--THHHHHHHSGGGGGS-TT------HHHHHHHHHHHHHHHHSB-STTBB--TTSS-SB----HHHHHHHHHHTT-HHHHHHHHHHHHHTTTTT-GGGGG--

Mean predicted aligned error: 10.31 Å

Solvent-accessible surface area (backbone atoms only — not comparable to full-atom values): 6248 Å²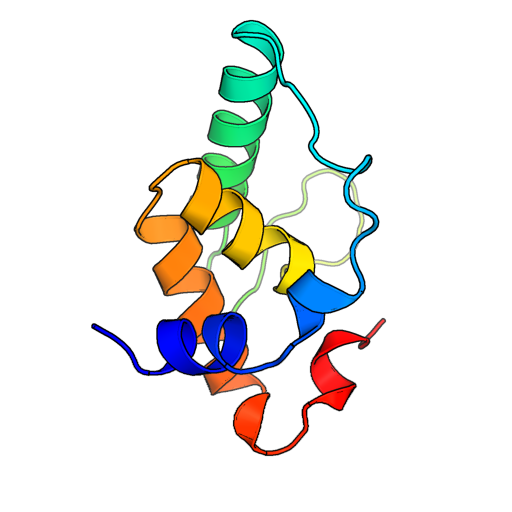 total; per-residue (Å²): 133,67,69,61,61,52,51,66,70,67,41,68,69,69,72,73,52,59,89,81,70,69,80,84,67,53,72,70,53,48,52,49,53,51,52,52,48,50,49,63,65,67,49,50,76,57,96,52,26,29,82,52,93,77,83,62,59,61,68,50,78,79,59,51,87,52,37,34,60,54,13,62,74,68,69,35,61,63,34,38,51,52,28,43,50,52,40,60,76,64,40,30,89,83,39,63,69,59,79,69,65,128

Foldseek 3Di:
DDCLVVCVVVPCPVVPVPPVPPDDDDPVRLVVLVVVLVQCLPQQDPPQQGPDPPPPDRHDRPQLVSQCVSCVVNVPVSSNVSSVVSCVVVVCVVPVCVSVDD

Sequence (102 aa):
PPFCVYFLRGSNFMQFAPKQAVLTLNEAQKKKVENMGRFITTMYINDLTFVNFSDAQAQNVPNINILFPYGAYLQNEQMMQLAAYVAKKYLYMQNPSELYRK